Protein AF-A0A7J2PVJ2-F1 (afdb_monomer_lite)

Sequence (50 aa):
MDLELDILVIGAHPDDAEIGCGGTIAHYKKRGKKIGVLDLSNGEPTPFGT

Structure (mmCIF, N/CA/C/O backbone):
data_AF-A0A7J2PVJ2-F1
#
_entry.id   AF-A0A7J2PVJ2-F1
#
loop_
_atom_site.group_PDB
_atom_site.id
_atom_site.type_symbol
_atom_site.label_atom_id
_atom_site.label_alt_id
_atom_site.label_comp_id
_atom_site.label_asym_id
_atom_site.label_entity_id
_atom_site.label_seq_id
_atom_site.pdbx_PDB_ins_code
_atom_site.Cartn_x
_atom_site.Cartn_y
_atom_site.Cartn_z
_atom_site.occupancy
_atom_site.B_iso_or_equiv
_atom_site.auth_seq_id
_atom_site.auth_comp_id
_atom_site.auth_asym_id
_atom_site.auth_atom_id
_atom_site.pdbx_PDB_model_num
ATOM 1 N N . MET A 1 1 ? -9.405 -18.840 10.691 1.00 53.59 1 MET A N 1
ATOM 2 C CA . MET A 1 1 ? -9.011 -17.427 10.868 1.00 53.59 1 MET A CA 1
ATOM 3 C C . MET A 1 1 ? -9.739 -16.644 9.796 1.00 53.59 1 MET A C 1
ATOM 5 O O . MET A 1 1 ? -9.564 -16.991 8.637 1.00 53.59 1 MET A O 1
ATOM 9 N N . ASP A 1 2 ? -10.579 -15.675 10.159 1.00 69.56 2 ASP A N 1
ATOM 10 C CA . ASP A 1 2 ? -11.241 -14.815 9.169 1.00 69.56 2 ASP A CA 1
ATOM 11 C C . ASP A 1 2 ? -10.227 -13.844 8.562 1.00 69.56 2 ASP A C 1
ATOM 13 O O . ASP A 1 2 ? -9.816 -12.870 9.201 1.00 69.56 2 ASP A O 1
ATOM 17 N N . LEU A 1 3 ? -9.812 -14.146 7.331 1.00 76.50 3 LEU A N 1
ATOM 18 C CA . LEU A 1 3 ? -8.917 -13.339 6.495 1.00 76.50 3 LEU A CA 1
ATOM 19 C C . LEU A 1 3 ? -9.655 -12.249 5.700 1.00 76.50 3 LEU A C 1
ATOM 21 O O . LEU A 1 3 ? -9.072 -11.640 4.807 1.00 76.50 3 LEU A O 1
ATOM 25 N N . GLU A 1 4 ? -10.929 -11.999 5.996 1.00 90.25 4 GLU A N 1
ATOM 26 C CA . GLU A 1 4 ? -11.736 -11.059 5.226 1.00 90.25 4 GLU A CA 1
ATOM 27 C C . GLU A 1 4 ? -11.203 -9.623 5.371 1.00 90.25 4 GLU A C 1
ATOM 29 O O . GLU A 1 4 ? -11.098 -9.077 6.478 1.00 90.25 4 GLU A O 1
ATOM 34 N N . LEU A 1 5 ? -10.828 -9.035 4.234 1.00 96.06 5 LEU A N 1
ATOM 35 C CA . LEU A 1 5 ? -10.437 -7.637 4.107 1.00 96.06 5 LEU A CA 1
ATOM 36 C C . LEU A 1 5 ? -11.666 -6.822 3.712 1.00 96.06 5 LEU A C 1
ATOM 38 O O . LEU A 1 5 ? -12.404 -7.211 2.813 1.00 96.06 5 LEU A O 1
ATOM 42 N N . ASP A 1 6 ? -11.850 -5.659 4.333 1.00 97.19 6 ASP A N 1
ATOM 43 C CA . ASP A 1 6 ? -12.853 -4.696 3.875 1.00 97.19 6 ASP A CA 1
ATOM 44 C C . ASP A 1 6 ? -12.414 -4.026 2.563 1.00 97.19 6 ASP A C 1
ATOM 46 O O . ASP A 1 6 ? -13.249 -3.625 1.755 1.00 97.19 6 ASP A O 1
ATOM 50 N N . ILE A 1 7 ? -11.100 -3.827 2.391 1.00 97.62 7 ILE A N 1
ATOM 51 C CA . ILE A 1 7 ? -10.501 -3.096 1.269 1.00 97.62 7 ILE A CA 1
ATOM 52 C C . ILE A 1 7 ? -9.196 -3.786 0.855 1.00 97.62 7 ILE A C 1
ATOM 54 O O . ILE A 1 7 ? -8.351 -4.085 1.701 1.00 97.62 7 ILE A O 1
ATOM 58 N N . LEU A 1 8 ? -9.009 -3.974 -0.451 1.00 97.69 8 LEU A N 1
ATOM 59 C CA . LEU A 1 8 ? -7.747 -4.389 -1.060 1.00 97.69 8 LEU A CA 1
ATOM 60 C C . LEU A 1 8 ? -7.255 -3.282 -1.998 1.00 97.69 8 LEU A C 1
ATOM 62 O O . LEU A 1 8 ? -7.984 -2.873 -2.899 1.00 97.69 8 LEU A O 1
ATOM 66 N N . VAL A 1 9 ? -6.033 -2.802 -1.778 1.00 98.25 9 VAL A N 1
ATOM 67 C CA . VAL A 1 9 ? -5.346 -1.856 -2.666 1.00 98.25 9 VAL A CA 1
ATOM 68 C C . VAL A 1 9 ? -4.341 -2.640 -3.500 1.00 98.25 9 VAL A C 1
ATOM 70 O O . VAL A 1 9 ? -3.563 -3.408 -2.940 1.00 98.25 9 VAL A O 1
ATOM 73 N N . ILE A 1 10 ? -4.381 -2.472 -4.822 1.00 98.12 10 ILE A N 1
ATOM 74 C CA . ILE A 1 10 ? -3.526 -3.206 -5.760 1.00 98.12 10 ILE A CA 1
ATOM 75 C C . ILE A 1 10 ? -2.623 -2.199 -6.473 1.00 98.12 10 ILE A C 1
ATOM 77 O O . ILE A 1 10 ? -3.130 -1.320 -7.171 1.00 98.12 10 ILE A O 1
ATOM 81 N N . GLY A 1 11 ? -1.314 -2.329 -6.264 1.00 97.69 11 GLY A N 1
ATOM 82 C CA . GLY A 1 11 ? -0.260 -1.547 -6.910 1.00 97.69 11 GLY A CA 1
ATOM 83 C C . GLY A 1 11 ? 0.509 -2.396 -7.920 1.00 97.69 11 GLY A C 1
ATOM 84 O O . GLY A 1 11 ? 0.649 -3.607 -7.742 1.00 97.69 11 GLY A O 1
ATOM 85 N N . ALA A 1 12 ? 0.992 -1.789 -9.003 1.00 96.38 12 ALA A N 1
ATOM 86 C CA . ALA A 1 12 ? 1.849 -2.492 -9.955 1.00 96.38 12 ALA A CA 1
ATOM 87 C C . ALA A 1 12 ? 3.260 -2.676 -9.377 1.00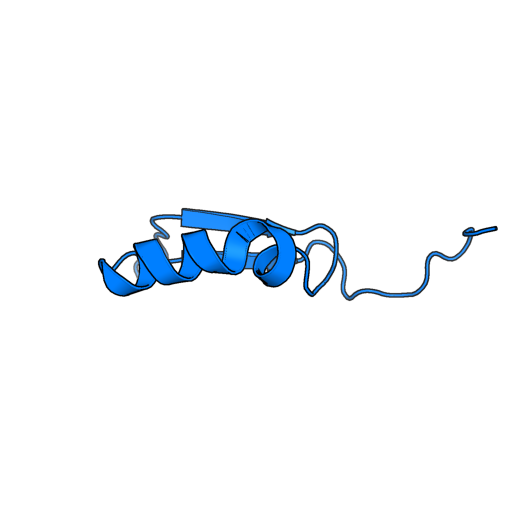 96.38 12 ALA A C 1
ATOM 89 O O . ALA A 1 12 ? 3.851 -3.749 -9.518 1.00 96.38 12 ALA A O 1
ATOM 90 N N . HIS A 1 13 ? 3.760 -1.655 -8.687 1.00 96.69 13 HIS A N 1
ATOM 91 C CA . HIS A 1 13 ? 5.081 -1.604 -8.075 1.00 96.69 13 HIS A CA 1
ATOM 92 C C . HIS A 1 13 ? 4.975 -1.284 -6.577 1.00 96.69 13 HIS A C 1
ATOM 94 O O . HIS A 1 13 ? 3.982 -0.685 -6.150 1.00 96.69 13 HIS A O 1
ATOM 100 N N . PRO A 1 14 ? 5.993 -1.653 -5.778 1.00 97.31 14 PRO A N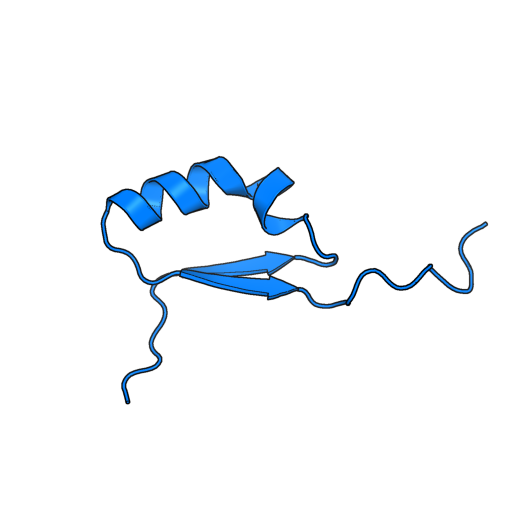 1
ATOM 101 C CA . PRO A 1 14 ? 6.075 -1.201 -4.395 1.00 97.31 14 PRO A CA 1
ATOM 102 C C . PRO A 1 14 ? 6.157 0.321 -4.372 1.00 97.31 14 PRO A C 1
ATOM 104 O O . PRO A 1 14 ? 7.043 0.845 -5.034 1.00 97.31 14 PRO A O 1
ATOM 107 N N . ASP A 1 15 ? 5.317 0.968 -3.557 1.00 96.88 15 ASP A N 1
ATOM 108 C CA . ASP A 1 15 ? 5.078 2.423 -3.426 1.00 96.88 15 ASP A CA 1
ATOM 109 C C . ASP A 1 15 ? 3.793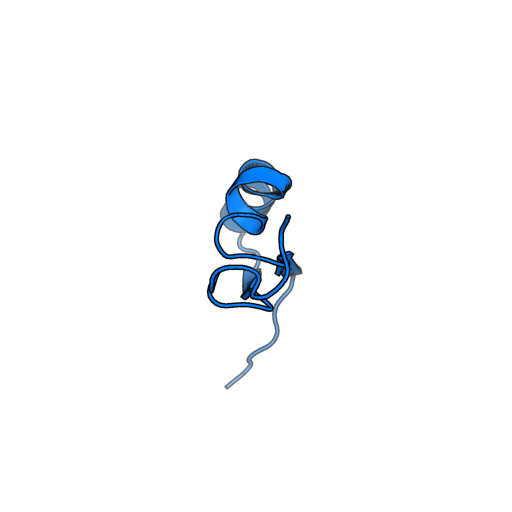 2.970 -4.082 1.00 96.88 15 ASP A C 1
ATOM 111 O O . ASP A 1 15 ? 3.271 4.002 -3.635 1.00 96.88 15 ASP A O 1
ATOM 115 N N . ASP A 1 16 ? 3.214 2.268 -5.062 1.00 98.25 16 ASP A N 1
ATOM 116 C CA . ASP A 1 16 ? 2.018 2.732 -5.780 1.00 98.25 16 ASP A CA 1
ATOM 117 C C . ASP A 1 16 ? 0.834 2.957 -4.820 1.00 98.25 16 ASP A C 1
ATOM 119 O O . ASP A 1 16 ? 0.051 3.904 -4.966 1.00 98.25 16 ASP A O 1
ATOM 123 N N . ALA A 1 17 ? 0.695 2.091 -3.811 1.00 98.25 17 ALA A N 1
ATOM 124 C CA . ALA A 1 17 ? -0.378 2.164 -2.828 1.00 98.25 17 ALA A CA 1
ATOM 125 C C . ALA A 1 17 ? -0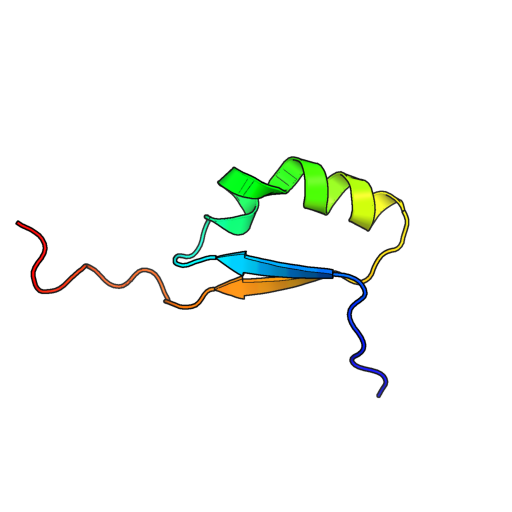.253 3.403 -1.928 1.00 98.25 17 ALA A C 1
ATOM 127 O O . ALA A 1 17 ? -1.251 4.082 -1.662 1.00 98.25 17 ALA A O 1
ATOM 128 N N . GLU A 1 18 ? 0.952 3.733 -1.469 1.00 97.75 18 GLU A N 1
ATOM 129 C CA . GLU A 1 18 ? 1.238 4.902 -0.644 1.00 97.75 18 GLU A CA 1
ATOM 130 C C . GLU A 1 18 ? 1.084 6.197 -1.442 1.00 97.75 18 GLU A C 1
ATOM 132 O O . GLU A 1 18 ? 0.436 7.136 -0.966 1.00 97.75 18 GLU A O 1
ATOM 137 N N . ILE A 1 19 ? 1.633 6.235 -2.658 1.00 98.25 19 ILE A N 1
ATOM 138 C CA . ILE A 1 19 ? 1.624 7.416 -3.526 1.00 98.25 19 ILE A CA 1
ATOM 139 C C . ILE A 1 19 ? 0.209 7.691 -4.043 1.00 98.25 19 ILE A C 1
ATOM 141 O O . ILE A 1 19 ? -0.283 8.817 -3.944 1.00 98.25 19 ILE A O 1
ATOM 145 N N . GLY A 1 20 ? -0.470 6.670 -4.569 1.00 97.81 20 GLY A N 1
ATOM 146 C CA . GLY A 1 20 ? -1.787 6.812 -5.188 1.00 97.81 20 GLY A CA 1
ATOM 147 C C . GLY A 1 20 ? -2.945 6.817 -4.191 1.00 97.81 20 GLY A C 1
ATOM 148 O O . GLY A 1 20 ? -3.967 7.462 -4.428 1.00 97.81 20 GLY A O 1
ATOM 149 N N . CYS A 1 21 ? -2.810 6.104 -3.069 1.00 98.25 21 CYS A N 1
ATOM 150 C CA . CYS A 1 21 ? -3.915 5.843 -2.144 1.00 98.25 21 CYS A CA 1
ATOM 151 C C . CYS A 1 21 ? -3.585 6.076 -0.662 1.00 98.25 21 CYS A C 1
ATOM 153 O O . CYS A 1 21 ? -4.459 5.838 0.176 1.00 98.25 21 CYS A O 1
ATOM 155 N N . GLY A 1 22 ? -2.403 6.584 -0.291 1.00 98.38 22 GLY A N 1
ATOM 156 C CA . GLY A 1 22 ? -1.981 6.689 1.113 1.00 98.38 22 GLY A CA 1
ATOM 157 C C . GLY A 1 22 ? -2.964 7.454 2.009 1.00 98.38 22 GLY A C 1
ATOM 158 O O . GLY A 1 22 ? -3.287 7.016 3.118 1.00 98.38 22 GLY A O 1
ATOM 159 N N . GLY A 1 23 ? -3.536 8.553 1.505 1.00 98.56 23 GLY A N 1
ATOM 160 C CA . GLY A 1 23 ? -4.579 9.305 2.211 1.00 98.56 23 GLY A CA 1
ATOM 161 C C . GLY A 1 23 ? -5.863 8.496 2.432 1.00 98.56 23 GLY A C 1
ATOM 162 O O . GLY A 1 23 ? -6.422 8.502 3.532 1.00 98.56 23 GLY A O 1
ATOM 163 N N . THR A 1 24 ? -6.305 7.755 1.415 1.00 98.44 24 THR A N 1
ATOM 164 C CA . THR A 1 24 ? -7.490 6.884 1.464 1.00 98.44 24 THR A CA 1
ATOM 165 C C . THR A 1 24 ? -7.277 5.709 2.418 1.00 98.44 24 THR A C 1
ATOM 167 O O . THR A 1 24 ? -8.134 5.441 3.266 1.00 98.44 24 THR A O 1
ATOM 170 N N . ILE A 1 25 ? -6.111 5.059 2.352 1.00 98.56 25 ILE A N 1
ATOM 171 C CA . ILE A 1 25 ? -5.709 3.987 3.269 1.00 98.56 25 ILE A CA 1
ATOM 172 C C . ILE A 1 25 ? -5.754 4.502 4.709 1.00 98.56 25 ILE A C 1
ATOM 174 O O . ILE A 1 25 ? -6.442 3.925 5.553 1.00 98.56 25 ILE A O 1
ATOM 178 N N . ALA A 1 26 ? -5.104 5.635 4.995 1.00 98.50 26 ALA A N 1
ATOM 179 C CA . ALA A 1 26 ? -5.102 6.230 6.329 1.00 98.50 26 ALA A CA 1
ATOM 180 C C . ALA A 1 26 ? -6.517 6.611 6.804 1.00 98.50 26 ALA A C 1
ATOM 182 O O . ALA A 1 26 ? -6.858 6.412 7.974 1.00 98.50 26 ALA A O 1
ATOM 183 N N . HIS A 1 27 ? -7.361 7.134 5.912 1.00 98.62 27 HIS A N 1
ATOM 184 C CA . HIS A 1 27 ? -8.735 7.529 6.219 1.00 98.62 27 HIS A CA 1
ATOM 185 C C . HIS A 1 27 ? -9.604 6.346 6.670 1.00 98.62 27 HIS A C 1
ATOM 187 O O . HIS A 1 27 ? -10.319 6.459 7.674 1.00 98.62 27 HIS A O 1
ATOM 193 N N . TYR A 1 28 ? -9.546 5.222 5.952 1.00 98.50 28 TYR A N 1
ATOM 194 C CA . TYR A 1 28 ? -10.326 4.027 6.277 1.00 98.50 28 TYR A CA 1
ATOM 195 C C . TYR A 1 28 ? -9.704 3.204 7.402 1.00 98.50 28 TYR A C 1
ATOM 197 O O . TYR A 1 28 ? -10.435 2.666 8.237 1.00 98.50 28 TYR A O 1
ATOM 205 N N . LYS A 1 29 ? -8.372 3.191 7.519 1.00 98.12 29 LYS A N 1
ATOM 206 C CA . LYS A 1 29 ? -7.690 2.562 8.652 1.00 98.12 29 LYS A CA 1
ATOM 207 C C . LYS A 1 29 ? -8.098 3.209 9.976 1.00 98.12 29 LYS A C 1
ATOM 209 O O . LYS A 1 29 ? -8.422 2.498 10.923 1.00 98.12 29 LYS A O 1
ATOM 214 N N . LYS A 1 30 ? -8.186 4.546 10.024 1.00 98.56 30 LYS A N 1
ATOM 215 C CA . LYS A 1 30 ? -8.705 5.298 11.187 1.00 98.56 30 LYS A CA 1
ATOM 216 C C . LYS A 1 30 ? -10.164 4.967 11.535 1.00 98.56 30 LYS A C 1
ATOM 218 O O . LYS A 1 30 ? -10.576 5.192 12.665 1.00 98.56 30 LYS A O 1
ATOM 223 N N . ARG A 1 31 ? -10.939 4.426 10.589 1.00 98.50 31 ARG A N 1
ATOM 224 C CA . ARG A 1 31 ? -12.334 3.979 10.770 1.00 98.50 31 ARG A CA 1
ATOM 225 C C . ARG A 1 31 ? -12.449 2.484 11.081 1.00 98.50 31 ARG A C 1
ATOM 227 O O . ARG A 1 3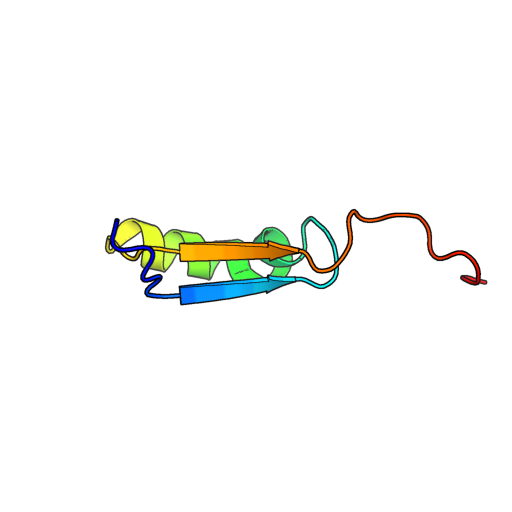1 ? -13.542 1.933 11.020 1.00 98.50 31 ARG A O 1
ATOM 234 N N . GLY A 1 32 ? -11.334 1.826 11.395 1.00 97.62 32 GLY A N 1
ATOM 235 C CA . GLY A 1 32 ? -11.314 0.425 11.810 1.00 97.62 32 GLY A CA 1
ATOM 236 C C . GLY A 1 32 ? -11.423 -0.585 10.669 1.00 97.62 32 GLY A C 1
ATOM 237 O O . GLY A 1 32 ? -11.602 -1.767 10.943 1.00 97.62 32 GLY A O 1
ATOM 238 N N . LYS A 1 33 ? -11.301 -0.158 9.405 1.00 98.00 33 LYS A N 1
ATOM 239 C CA . LYS A 1 33 ? -11.327 -1.083 8.266 1.00 98.00 33 LYS A CA 1
ATOM 240 C C . LYS A 1 33 ? -10.063 -1.943 8.208 1.00 98.00 33 LYS A C 1
ATOM 242 O O . LYS A 1 33 ? -8.950 -1.452 8.439 1.00 98.00 33 LYS A O 1
ATOM 247 N N . LYS A 1 34 ? -10.235 -3.227 7.887 1.00 97.50 34 LYS A N 1
ATOM 248 C CA . LYS A 1 34 ? -9.149 -4.150 7.546 1.00 97.50 34 LYS A CA 1
ATOM 249 C C . LYS A 1 34 ? -8.750 -3.904 6.096 1.00 97.50 34 LYS A C 1
ATOM 251 O O . LYS A 1 34 ? -9.572 -4.035 5.195 1.00 97.50 34 LYS A O 1
ATOM 256 N N . ILE A 1 35 ? -7.497 -3.520 5.891 1.00 97.69 35 ILE A N 1
ATOM 257 C CA . ILE A 1 35 ? -6.968 -3.141 4.581 1.00 97.69 35 ILE A CA 1
ATOM 258 C C . ILE A 1 35 ? -5.775 -4.039 4.276 1.00 97.69 35 ILE A C 1
ATOM 260 O O . ILE A 1 35 ? -4.913 -4.200 5.142 1.00 97.69 35 ILE A O 1
ATOM 264 N N . GLY A 1 36 ? -5.743 -4.605 3.072 1.00 97.12 36 GLY A N 1
ATOM 265 C CA . GLY A 1 36 ? -4.567 -5.260 2.503 1.00 97.12 36 GLY A CA 1
ATOM 266 C C . GLY A 1 36 ? -3.988 -4.434 1.358 1.00 97.12 36 GLY A C 1
ATOM 267 O O . GLY A 1 36 ? -4.729 -3.745 0.654 1.00 97.12 36 GLY A O 1
ATOM 268 N N . VAL A 1 37 ? -2.673 -4.517 1.185 1.00 97.81 37 VAL A N 1
ATOM 269 C CA . VAL A 1 37 ? -1.947 -3.974 0.033 1.00 97.81 37 VAL A CA 1
ATOM 270 C C . VAL A 1 37 ? -1.327 -5.152 -0.707 1.00 97.81 37 VAL A C 1
ATOM 272 O O . VAL A 1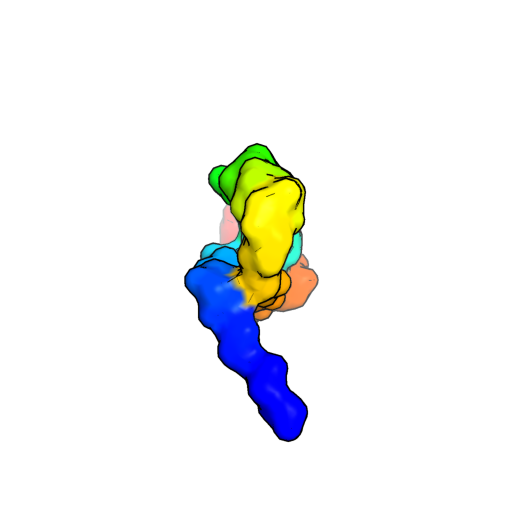 37 ? -0.751 -6.037 -0.073 1.00 97.81 37 VAL A O 1
ATOM 275 N N . LEU A 1 38 ? -1.514 -5.185 -2.022 1.00 97.56 38 LEU A N 1
ATOM 276 C CA . LEU A 1 38 ? -0.926 -6.168 -2.919 1.00 97.56 38 LEU A CA 1
ATOM 277 C C . LEU A 1 38 ? -0.088 -5.440 -3.964 1.00 97.56 38 LEU A C 1
ATOM 279 O O . LEU A 1 38 ? -0.643 -4.780 -4.842 1.00 97.56 38 LEU A O 1
ATOM 283 N N . ASP A 1 39 ? 1.220 -5.642 -3.891 1.00 98.00 39 ASP A N 1
ATOM 284 C CA . ASP A 1 39 ? 2.148 -5.235 -4.939 1.00 98.00 39 ASP A CA 1
ATOM 285 C C . ASP A 1 39 ? 2.293 -6.391 -5.932 1.00 98.00 39 ASP A C 1
ATOM 287 O O . ASP A 1 39 ? 2.550 -7.536 -5.546 1.00 98.00 39 ASP A O 1
ATOM 291 N N . LEU A 1 40 ? 2.073 -6.113 -7.217 1.00 97.38 40 LEU A N 1
ATOM 292 C CA . LEU A 1 40 ? 2.134 -7.132 -8.270 1.00 97.38 40 LEU A CA 1
ATOM 293 C C . LEU A 1 40 ? 3.569 -7.472 -8.696 1.00 97.38 40 LEU A C 1
ATOM 295 O O . LEU A 1 40 ? 3.797 -8.549 -9.247 1.00 97.38 40 LEU A O 1
ATOM 299 N N . SER A 1 41 ? 4.524 -6.580 -8.437 1.00 95.06 41 SER A N 1
ATOM 300 C CA . SER A 1 41 ? 5.955 -6.777 -8.678 1.00 95.06 41 SER A CA 1
ATOM 301 C C . SER A 1 41 ? 6.765 -6.404 -7.439 1.00 95.06 41 SER A C 1
ATOM 303 O O . SER A 1 41 ? 6.261 -5.746 -6.529 1.00 95.06 41 SER A O 1
ATOM 305 N N . ASN A 1 42 ? 8.035 -6.812 -7.398 1.00 94.69 42 ASN A N 1
ATOM 306 C CA . ASN A 1 42 ? 8.946 -6.382 -6.335 1.00 94.69 42 ASN A CA 1
ATOM 307 C C . ASN A 1 42 ? 9.720 -5.104 -6.705 1.00 94.69 42 ASN A C 1
ATOM 309 O O . ASN A 1 42 ? 10.587 -4.678 -5.942 1.00 94.69 42 ASN A O 1
ATOM 313 N N . GLY A 1 43 ? 9.402 -4.498 -7.854 1.00 92.31 43 GLY A N 1
ATOM 314 C CA . GLY A 1 43 ? 10.126 -3.351 -8.391 1.00 92.31 43 GLY A CA 1
ATOM 315 C C . GLY A 1 43 ? 11.426 -3.733 -9.101 1.00 92.31 43 GLY A C 1
ATOM 316 O O . GLY A 1 43 ? 12.323 -2.896 -9.214 1.00 92.31 43 GLY A O 1
ATOM 317 N N . GLU A 1 44 ? 11.566 -4.980 -9.566 1.00 93.12 44 GLU A N 1
ATOM 318 C CA . GLU A 1 44 ? 12.715 -5.364 -10.375 1.00 93.12 44 GLU A CA 1
ATOM 319 C C . GLU A 1 44 ? 12.827 -4.468 -11.628 1.00 93.12 44 GLU A C 1
ATOM 321 O O . GLU A 1 44 ? 11.808 -4.107 -12.222 1.00 93.12 44 GLU A O 1
ATOM 326 N N . PRO A 1 45 ? 14.046 -4.088 -12.060 1.00 87.38 45 PRO A N 1
ATOM 327 C CA . PRO A 1 45 ? 14.212 -3.238 -13.233 1.00 87.38 45 PRO A CA 1
ATOM 328 C C . PRO A 1 45 ? 13.554 -3.846 -14.470 1.00 87.38 45 PRO A C 1
ATOM 330 O O . PRO A 1 45 ? 13.772 -5.020 -14.773 1.00 87.38 45 PRO A O 1
ATOM 333 N N . THR A 1 46 ? 12.816 -3.029 -15.225 1.00 85.25 46 THR A N 1
ATOM 334 C CA . THR A 1 46 ? 12.210 -3.448 -16.492 1.00 85.25 46 THR A CA 1
ATOM 335 C C . THR A 1 46 ? 13.307 -3.933 -17.447 1.00 85.25 46 THR A C 1
ATOM 337 O O . THR A 1 46 ? 14.099 -3.110 -17.913 1.00 85.25 46 THR A O 1
ATOM 340 N N . PRO A 1 47 ? 13.359 -5.230 -17.809 1.00 80.94 47 PRO A N 1
ATOM 341 C CA . PRO A 1 47 ? 14.486 -5.782 -18.571 1.00 80.94 47 PRO A CA 1
ATOM 342 C C . PRO A 1 47 ? 14.644 -5.187 -19.977 1.00 80.94 47 PRO A C 1
ATOM 344 O O . PRO A 1 47 ? 15.703 -5.303 -20.586 1.00 80.94 47 PRO A O 1
ATOM 347 N N . PHE A 1 48 ? 13.581 -4.565 -20.494 1.00 84.38 48 PHE A N 1
ATOM 348 C CA . PHE A 1 48 ? 13.497 -4.003 -21.843 1.00 84.38 48 PHE A CA 1
ATOM 349 C C . PHE A 1 48 ? 13.104 -2.517 -21.852 1.00 84.38 48 PHE A C 1
ATOM 351 O O . PHE A 1 48 ? 12.625 -2.022 -22.871 1.00 84.38 48 PHE A O 1
ATOM 358 N N . GLY A 1 49 ? 13.248 -1.810 -20.726 1.00 74.31 49 GLY A N 1
ATOM 359 C CA . GLY A 1 49 ? 13.048 -0.360 -20.698 1.00 74.31 49 GLY A CA 1
ATOM 360 C C . GLY A 1 49 ? 14.156 0.338 -21.490 1.00 74.31 49 GLY A C 1
ATOM 361 O O . GLY A 1 49 ? 15.329 0.151 -21.174 1.00 74.31 49 GLY A O 1
ATOM 362 N N . THR A 1 50 ? 13.794 1.086 -22.534 1.00 66.00 50 THR A N 1
ATOM 363 C CA . THR A 1 50 ? 14.709 1.979 -23.273 1.00 66.00 50 THR A CA 1
ATOM 364 C C . THR A 1 50 ? 14.950 3.280 -22.535 1.00 66.00 50 THR A C 1
ATOM 366 O O . THR A 1 50 ? 13.946 3.822 -22.019 1.00 66.00 50 THR A O 1
#

Foldseek 3Di:
DPPDFPEEAEAQEPPCCCVVPVVVCVVVVVVVGGYHYHHNDDPPPDPPDD

pLDDT: mean 93.3, std 9.62, range [53.59, 98.62]

Radius of gyration: 13.52 Å; chains: 1; bounding box: 28×27×35 Å

Secondary structure (DSSP, 8-state):
-----SEEEEESSTTHHHHHHHHHHHHHHTTT--EEEEESS-----TT--